Protein AF-A0A9D7HG81-F1 (afdb_monomer_lite)

Structure (mmCIF, N/CA/C/O backbone):
data_AF-A0A9D7HG81-F1
#
_entry.id   AF-A0A9D7HG81-F1
#
loop_
_atom_site.group_PDB
_atom_site.id
_atom_site.type_symbol
_atom_site.label_atom_id
_atom_site.label_alt_id
_atom_site.label_comp_id
_atom_site.label_asym_id
_atom_site.label_entity_id
_atom_site.label_seq_id
_atom_site.pdbx_PDB_ins_code
_atom_site.Cartn_x
_atom_site.Cartn_y
_atom_site.Cartn_z
_atom_site.occupancy
_atom_site.B_iso_or_equiv
_atom_site.auth_seq_id
_atom_site.auth_comp_id
_atom_site.auth_asym_id
_atom_site.auth_atom_id
_atom_site.pdbx_PDB_model_num
ATOM 1 N N . MET A 1 1 ? -23.034 -18.920 -7.089 1.00 38.69 1 MET A N 1
ATOM 2 C CA . MET A 1 1 ? -21.845 -18.873 -6.208 1.00 38.69 1 MET A CA 1
ATOM 3 C C . MET A 1 1 ? -20.608 -18.620 -7.068 1.00 38.69 1 MET A C 1
ATOM 5 O O . MET A 1 1 ? -19.950 -19.566 -7.469 1.00 38.69 1 MET A O 1
ATOM 9 N N . GLN A 1 2 ? -20.330 -17.368 -7.435 1.00 33.53 2 GLN A N 1
ATOM 10 C CA . GLN A 1 2 ? -19.135 -17.013 -8.210 1.00 33.53 2 GLN A CA 1
ATOM 11 C C . GLN A 1 2 ? -18.187 -16.254 -7.284 1.00 33.53 2 GLN A C 1
ATOM 13 O O . GLN A 1 2 ? -18.481 -15.141 -6.859 1.00 33.53 2 GLN A O 1
ATOM 18 N N . ARG A 1 3 ? -17.082 -16.905 -6.911 1.00 39.06 3 ARG A N 1
ATOM 19 C CA . ARG A 1 3 ? -15.923 -16.252 -6.301 1.00 39.06 3 ARG A CA 1
ATOM 20 C C . ARG A 1 3 ? -15.266 -15.424 -7.404 1.00 39.06 3 ARG A C 1
ATOM 22 O O . ARG A 1 3 ? -14.526 -15.970 -8.214 1.00 39.06 3 ARG A O 1
ATOM 29 N N . THR A 1 4 ? -15.607 -14.145 -7.492 1.00 39.78 4 THR A N 1
ATOM 30 C CA . THR A 1 4 ? -14.974 -13.207 -8.420 1.00 39.78 4 THR A CA 1
ATOM 31 C C . THR A 1 4 ? -13.504 -13.069 -8.036 1.00 39.78 4 THR A C 1
ATOM 33 O O . THR A 1 4 ? -13.177 -12.563 -6.964 1.00 39.78 4 THR A O 1
ATOM 36 N N . ALA A 1 5 ? -12.618 -13.567 -8.898 1.00 45.09 5 ALA A N 1
ATOM 37 C CA . ALA A 1 5 ? -11.212 -13.186 -8.889 1.00 45.09 5 ALA A CA 1
ATOM 38 C C . ALA A 1 5 ? -11.119 -11.647 -8.919 1.00 45.09 5 ALA A C 1
ATOM 40 O O . ALA A 1 5 ? -11.963 -11.025 -9.578 1.00 45.09 5 ALA A O 1
ATOM 41 N N . PRO A 1 6 ? -10.158 -11.019 -8.213 1.00 48.38 6 PRO A N 1
ATOM 42 C CA . PRO A 1 6 ? -9.986 -9.575 -8.291 1.00 48.38 6 PRO A CA 1
ATOM 43 C C . PRO A 1 6 ? -9.750 -9.220 -9.760 1.00 48.38 6 PRO A C 1
ATOM 45 O O . PRO A 1 6 ? -8.833 -9.732 -10.400 1.00 48.38 6 PRO A O 1
ATOM 48 N N . SER A 1 7 ? -10.674 -8.442 -10.318 1.00 48.50 7 SER A N 1
ATOM 49 C CA . SER A 1 7 ? -10.686 -8.039 -11.718 1.00 48.50 7 SER A CA 1
ATOM 50 C C . SER A 1 7 ? -9.336 -7.449 -12.099 1.00 48.50 7 SER A C 1
ATOM 52 O O . SER A 1 7 ? -8.848 -6.559 -11.405 1.0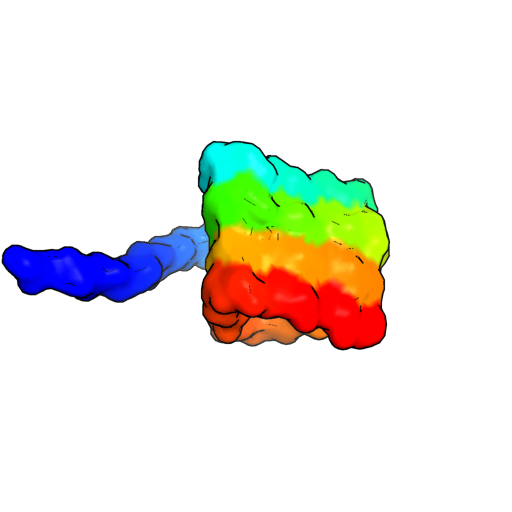0 48.50 7 SER A O 1
ATOM 54 N N . ILE A 1 8 ? -8.771 -7.934 -13.206 1.00 49.44 8 ILE A N 1
ATOM 55 C CA . ILE A 1 8 ? -7.570 -7.390 -13.837 1.00 49.44 8 ILE A CA 1
ATOM 56 C C . ILE A 1 8 ? -7.663 -5.855 -13.862 1.00 49.44 8 ILE A C 1
ATOM 58 O O . ILE A 1 8 ? -8.576 -5.276 -14.456 1.00 49.44 8 ILE A O 1
ATOM 62 N N . VAL A 1 9 ? -6.766 -5.188 -13.139 1.00 56.84 9 VAL A N 1
ATOM 63 C CA . VAL A 1 9 ? -6.690 -3.727 -13.152 1.00 56.84 9 VAL A CA 1
ATOM 64 C C . VAL A 1 9 ? -6.145 -3.333 -14.531 1.00 56.84 9 VAL A C 1
ATOM 66 O O . VAL A 1 9 ? -5.148 -3.912 -14.971 1.00 56.84 9 VAL A O 1
ATOM 69 N N . PRO A 1 10 ? -6.775 -2.405 -15.273 1.00 53.25 10 PRO A N 1
ATOM 70 C CA . PRO A 1 10 ? -6.180 -1.896 -16.504 1.00 53.25 10 PRO A CA 1
ATOM 71 C C . PRO A 1 10 ? -4.809 -1.288 -16.177 1.00 53.25 10 PRO A C 1
ATOM 73 O O . PRO A 1 10 ? -4.721 -0.523 -15.220 1.00 53.25 10 PRO A O 1
ATOM 76 N N . ARG A 1 11 ? -3.771 -1.577 -16.982 1.00 57.31 11 ARG A N 1
ATOM 77 C CA . ARG A 1 11 ? -2.349 -1.204 -16.753 1.00 57.31 11 ARG A CA 1
ATOM 78 C C . ARG A 1 11 ? -2.067 0.278 -16.442 1.00 57.31 11 ARG A C 1
ATOM 80 O O . ARG A 1 11 ? -0.934 0.614 -16.141 1.00 57.31 11 ARG A O 1
ATOM 87 N N . ILE A 1 12 ? -3.044 1.176 -16.580 1.00 60.75 12 ILE A N 1
ATOM 88 C CA . ILE A 1 12 ? -2.876 2.619 -16.374 1.00 60.75 12 ILE A CA 1
ATOM 89 C C . ILE A 1 12 ? -4.090 3.204 -15.637 1.00 60.75 12 ILE A C 1
ATOM 91 O O . ILE A 1 12 ? -4.785 4.082 -16.149 1.00 60.75 12 ILE A O 1
ATOM 95 N N . LYS A 1 13 ? -4.421 2.684 -14.450 1.00 75.44 13 LYS A N 1
ATOM 96 C CA . LYS A 1 13 ? -5.503 3.250 -13.630 1.00 75.44 13 LYS A CA 1
ATOM 97 C C . LYS A 1 13 ? -5.185 3.180 -12.142 1.00 75.44 13 LYS A C 1
ATOM 99 O O . LYS A 1 13 ? -4.743 2.152 -11.648 1.00 75.44 13 LYS A O 1
ATOM 104 N N . VAL A 1 14 ? -5.478 4.270 -11.435 1.00 85.19 14 VAL A N 1
ATOM 105 C CA . VAL A 1 14 ? -5.577 4.280 -9.972 1.00 85.19 14 VAL A CA 1
ATOM 106 C C . VAL A 1 14 ? -7.029 3.999 -9.594 1.00 85.19 14 VAL A C 1
ATOM 108 O O . VAL A 1 14 ? -7.943 4.687 -10.059 1.00 85.19 14 VAL A O 1
ATOM 111 N N . VAL A 1 15 ? -7.253 2.971 -8.780 1.00 87.62 15 VAL A N 1
ATOM 112 C CA . VAL A 1 15 ? -8.576 2.586 -8.275 1.00 87.62 15 VAL A CA 1
ATOM 113 C C . VAL A 1 15 ? -8.578 2.728 -6.764 1.00 87.62 15 VAL A C 1
ATOM 115 O O . VAL A 1 15 ? -7.860 2.007 -6.080 1.00 87.62 15 VAL A O 1
ATOM 118 N N . LEU A 1 16 ? -9.403 3.638 -6.251 1.00 89.62 16 LEU A N 1
ATOM 119 C CA . LEU A 1 16 ? -9.634 3.812 -4.820 1.00 89.62 16 LEU A CA 1
ATOM 120 C C . LEU A 1 16 ? -11.055 3.366 -4.501 1.00 89.62 16 LEU A C 1
ATOM 122 O O . LEU A 1 16 ? -12.023 3.933 -5.012 1.00 89.62 16 LEU A O 1
ATOM 126 N N . GLU A 1 17 ? -11.187 2.336 -3.677 1.00 92.56 17 GLU A N 1
ATOM 127 C CA . GLU A 1 17 ? -12.489 1.928 -3.163 1.00 92.56 17 GLU A CA 1
ATOM 128 C C . GLU A 1 17 ? -12.965 2.862 -2.040 1.00 92.56 17 GLU A C 1
ATOM 130 O O . GLU A 1 17 ? -12.226 3.694 -1.512 1.00 92.56 17 GLU A O 1
ATOM 135 N N . ALA A 1 18 ? -14.235 2.732 -1.658 1.00 93.81 18 ALA A N 1
ATOM 136 C CA . ALA A 1 18 ? -14.835 3.578 -0.632 1.00 93.81 18 ALA A CA 1
ATOM 137 C C . ALA A 1 18 ? -14.022 3.569 0.679 1.00 93.81 18 ALA A C 1
ATOM 139 O O . ALA A 1 18 ? -13.685 2.513 1.215 1.00 93.81 18 ALA A O 1
ATOM 140 N N . GLY A 1 19 ? -13.729 4.759 1.207 1.00 90.38 19 GLY A N 1
ATOM 141 C CA . GLY A 1 19 ? -12.975 4.921 2.451 1.00 90.38 19 GLY A CA 1
ATOM 142 C C . GLY A 1 19 ? -11.479 4.605 2.352 1.00 90.38 19 GLY A C 1
ATOM 143 O O . GLY A 1 19 ? -10.821 4.570 3.390 1.00 90.38 19 GLY A O 1
ATOM 144 N N . ALA A 1 20 ? -10.937 4.367 1.152 1.00 91.38 20 ALA A N 1
ATOM 145 C CA . ALA A 1 20 ? -9.495 4.300 0.943 1.00 91.38 20 ALA A CA 1
ATOM 146 C C . ALA A 1 20 ? -8.852 5.682 1.149 1.00 91.38 20 ALA A C 1
ATOM 148 O O . ALA A 1 20 ? -9.379 6.694 0.685 1.00 91.38 20 ALA A O 1
ATOM 149 N N . ASN A 1 21 ? -7.707 5.718 1.827 1.00 88.31 21 ASN A N 1
ATOM 150 C CA . ASN A 1 21 ? -6.939 6.935 2.086 1.00 88.31 21 ASN A CA 1
ATOM 151 C C . ASN A 1 21 ? -5.502 6.744 1.605 1.00 88.31 21 ASN A C 1
ATOM 153 O O . ASN A 1 21 ? -4.881 5.733 1.932 1.00 88.31 21 ASN A O 1
ATOM 157 N N . ILE A 1 22 ? -4.970 7.715 0.858 1.00 85.69 22 ILE A N 1
ATOM 158 C CA . ILE A 1 22 ? -3.580 7.707 0.395 1.00 85.69 22 ILE A CA 1
ATOM 159 C C . ILE A 1 22 ? -2.874 8.984 0.846 1.00 85.69 22 ILE A C 1
ATOM 161 O O . ILE A 1 22 ? -3.331 10.093 0.574 1.00 85.69 22 ILE A O 1
ATOM 165 N N . GLY A 1 23 ? -1.755 8.808 1.546 1.00 78.31 23 GLY A N 1
ATOM 166 C CA . GLY A 1 23 ? -0.855 9.869 1.969 1.00 78.31 23 GLY A CA 1
ATOM 167 C C . GLY A 1 23 ? -0.108 10.504 0.795 1.00 78.31 23 GLY A C 1
ATOM 168 O O . GLY A 1 23 ? 0.057 9.920 -0.274 1.00 78.31 23 GLY A O 1
ATOM 169 N N . HIS A 1 24 ? 0.366 11.729 1.001 1.00 63.16 24 HIS A N 1
ATOM 170 C CA . HIS A 1 24 ? 1.098 12.487 -0.013 1.00 63.16 24 HIS A CA 1
ATOM 171 C C . HIS A 1 24 ? 2.373 11.739 -0.460 1.00 63.16 24 HIS A C 1
ATOM 173 O O . HIS A 1 24 ? 3.151 11.297 0.385 1.00 63.16 24 HIS A O 1
ATOM 179 N N . GLY A 1 25 ? 2.592 11.611 -1.776 1.00 59.91 25 GLY A N 1
ATOM 180 C CA . GLY A 1 25 ? 3.813 11.024 -2.360 1.00 59.91 25 GLY A CA 1
ATOM 181 C C . GLY A 1 25 ? 3.758 9.534 -2.731 1.00 59.91 25 GLY A C 1
ATOM 182 O O . GLY A 1 25 ? 4.760 8.997 -3.191 1.00 59.91 25 GLY A O 1
ATOM 183 N N . ALA A 1 26 ? 2.611 8.870 -2.571 1.00 60.62 26 ALA A N 1
ATOM 184 C CA . ALA A 1 26 ? 2.470 7.422 -2.729 1.00 60.62 26 ALA A CA 1
ATOM 185 C C . ALA A 1 26 ? 1.766 7.016 -4.038 1.00 60.62 26 ALA A C 1
ATOM 187 O O . ALA A 1 26 ? 0.687 6.435 -3.967 1.00 60.62 26 ALA A O 1
ATOM 188 N N . LEU A 1 27 ? 2.266 7.362 -5.235 1.00 62.50 27 LEU A N 1
ATOM 189 C CA . LEU A 1 27 ? 1.481 7.093 -6.456 1.00 62.50 27 LEU A CA 1
ATOM 190 C C . LEU A 1 27 ? 2.273 6.619 -7.686 1.00 62.50 27 LEU A C 1
ATOM 192 O O . LEU A 1 27 ? 3.007 7.384 -8.306 1.00 62.50 27 LEU A O 1
ATOM 196 N N . SER A 1 28 ? 1.968 5.372 -8.066 1.00 67.50 28 SER A N 1
ATOM 197 C CA . SER A 1 28 ? 1.985 4.813 -9.425 1.00 67.50 28 SER A CA 1
ATOM 198 C C . SER A 1 28 ? 0.606 4.182 -9.726 1.00 67.50 28 SER A C 1
ATOM 200 O O . SER A 1 28 ? -0.373 4.478 -9.034 1.00 67.50 28 SER A O 1
ATOM 202 N N . THR A 1 29 ? 0.471 3.330 -10.748 1.00 76.12 29 THR A N 1
ATOM 203 C CA . THR A 1 29 ? -0.801 2.652 -11.086 1.00 76.12 29 THR A CA 1
ATOM 204 C C . THR A 1 29 ? -1.162 1.580 -10.047 1.00 76.12 29 THR A C 1
ATOM 206 O O . THR A 1 29 ? -0.453 0.591 -9.907 1.00 76.12 29 THR A O 1
ATOM 209 N N . VAL A 1 30 ? -2.242 1.759 -9.274 1.00 83.75 30 VAL A N 1
ATOM 210 C CA . VAL A 1 30 ? -2.542 0.894 -8.110 1.00 83.75 30 VAL A CA 1
ATOM 211 C C . VAL A 1 30 ? -4.038 0.683 -7.875 1.00 83.75 30 VAL A C 1
ATOM 213 O O . VAL A 1 30 ? -4.859 1.547 -8.191 1.00 83.75 30 VAL A O 1
ATOM 216 N N . HIS A 1 31 ? -4.400 -0.439 -7.251 1.00 90.00 31 HIS A N 1
ATOM 217 C CA . HIS A 1 31 ? -5.741 -0.689 -6.710 1.00 90.00 31 HIS A CA 1
ATOM 218 C C . HIS A 1 31 ? -5.680 -0.737 -5.186 1.00 90.00 31 HIS A C 1
ATOM 220 O O . HIS A 1 31 ? -5.051 -1.615 -4.602 1.00 90.00 31 HIS A O 1
ATOM 226 N N . VAL A 1 32 ? -6.359 0.209 -4.546 1.00 90.81 32 VAL A N 1
ATOM 227 C CA . VAL A 1 32 ? -6.472 0.320 -3.095 1.00 90.81 32 VAL A CA 1
ATOM 228 C C . VAL A 1 32 ? -7.877 -0.074 -2.649 1.00 90.81 32 VAL A C 1
ATOM 230 O O . VAL A 1 32 ? -8.863 0.587 -2.989 1.00 90.81 32 VAL A O 1
ATOM 233 N N . GLY A 1 33 ? -7.955 -1.172 -1.898 1.00 90.50 33 GLY A N 1
ATOM 234 C CA . GLY A 1 33 ? -9.197 -1.740 -1.392 1.00 90.50 33 GLY A CA 1
ATOM 235 C C . GLY A 1 33 ? -9.908 -0.865 -0.359 1.00 90.50 33 GLY A C 1
ATOM 236 O O . GLY A 1 33 ? -9.362 0.100 0.184 1.00 90.50 33 GLY A O 1
ATOM 237 N N . ARG A 1 34 ? -11.167 -1.212 -0.082 1.00 92.94 34 ARG A N 1
ATOM 238 C CA . ARG A 1 34 ? -12.040 -0.503 0.861 1.00 92.94 34 ARG A CA 1
ATOM 239 C C . ARG A 1 34 ? -11.376 -0.334 2.227 1.00 92.94 34 ARG A C 1
ATOM 241 O O . ARG A 1 34 ? -10.772 -1.272 2.737 1.00 92.94 34 ARG A O 1
ATOM 248 N N . ASN A 1 35 ? -11.529 0.854 2.815 1.00 93.44 35 ASN A N 1
ATOM 249 C CA . ASN A 1 35 ? -10.982 1.208 4.133 1.00 93.44 35 ASN A CA 1
ATOM 250 C C . ASN A 1 35 ? -9.459 0.999 4.288 1.00 93.44 35 ASN A C 1
ATOM 252 O O . ASN A 1 35 ? -8.951 1.007 5.407 1.00 93.44 35 ASN A O 1
ATOM 256 N N . CYS A 1 36 ? -8.718 0.842 3.186 1.00 92.75 36 CYS A N 1
ATOM 257 C CA . CYS A 1 36 ? -7.267 0.752 3.225 1.00 92.75 36 CYS A CA 1
ATOM 258 C C . CYS A 1 36 ? -6.651 2.129 3.509 1.00 92.75 36 CYS A C 1
ATOM 260 O O . CYS A 1 36 ? -7.059 3.139 2.928 1.00 92.75 36 CYS A O 1
ATOM 262 N N . LEU A 1 37 ? -5.651 2.166 4.387 1.00 92.88 37 LEU A N 1
ATOM 263 C CA . LEU A 1 37 ? -4.916 3.375 4.749 1.00 92.88 37 LEU A CA 1
ATOM 264 C C . LEU A 1 37 ? -3.474 3.238 4.273 1.00 92.88 37 LEU A C 1
ATOM 266 O O . LEU A 1 37 ? -2.718 2.429 4.800 1.00 92.88 37 LEU A O 1
ATOM 270 N N . VAL A 1 38 ? -3.090 4.041 3.289 1.00 91.62 38 VAL A N 1
ATOM 271 C CA . VAL A 1 38 ? -1.709 4.179 2.825 1.00 91.62 38 VAL A CA 1
ATOM 272 C C . VAL A 1 38 ? -1.143 5.460 3.433 1.00 91.62 38 VAL A C 1
ATOM 274 O O . VAL A 1 38 ? -1.570 6.560 3.103 1.00 91.62 38 VAL A O 1
ATOM 277 N N . GLY A 1 39 ? -0.221 5.316 4.374 1.00 87.38 39 GLY A N 1
ATOM 278 C CA . GLY A 1 39 ? 0.434 6.388 5.108 1.00 87.38 39 GLY A CA 1
ATOM 279 C C . GLY A 1 39 ? 1.471 7.146 4.279 1.00 87.38 39 GLY A C 1
ATOM 280 O O . GLY A 1 39 ? 1.915 6.702 3.221 1.00 87.38 39 GLY A O 1
ATOM 281 N N . MET A 1 40 ? 1.861 8.314 4.793 1.00 76.12 40 MET A N 1
ATOM 282 C CA . MET A 1 40 ? 2.874 9.185 4.195 1.00 76.12 40 MET A CA 1
ATOM 283 C C . MET A 1 40 ? 4.214 8.437 4.042 1.00 76.12 40 MET A C 1
ATOM 285 O O . MET A 1 40 ? 4.594 7.656 4.915 1.00 76.12 40 MET A O 1
ATOM 289 N N . ASN A 1 41 ? 4.898 8.661 2.916 1.00 79.19 41 ASN A N 1
ATOM 290 C CA . ASN A 1 41 ? 6.166 8.028 2.515 1.00 79.19 41 ASN A CA 1
ATOM 291 C C . ASN A 1 41 ? 6.107 6.530 2.149 1.00 79.19 41 ASN A C 1
ATOM 293 O O . ASN A 1 41 ? 7.157 5.915 1.978 1.00 79.19 41 ASN A O 1
ATOM 297 N N . ALA A 1 42 ? 4.925 5.928 1.991 1.00 88.31 42 ALA A N 1
ATOM 298 C CA . ALA A 1 42 ? 4.827 4.636 1.314 1.00 88.31 42 ALA A CA 1
ATOM 299 C C . ALA A 1 42 ? 5.013 4.814 -0.205 1.00 88.31 42 ALA A C 1
ATOM 301 O O . ALA A 1 42 ? 4.480 5.755 -0.789 1.00 88.31 42 ALA A O 1
ATOM 302 N N . VAL A 1 43 ? 5.734 3.902 -0.857 1.00 87.81 43 VAL A N 1
ATOM 303 C CA . VAL A 1 43 ? 5.933 3.894 -2.316 1.00 87.81 43 VAL A CA 1
ATOM 304 C C . VAL A 1 43 ? 5.331 2.616 -2.877 1.00 87.81 43 VAL A C 1
ATOM 306 O O . VAL A 1 43 ? 5.762 1.519 -2.534 1.00 87.81 43 VAL A O 1
ATOM 309 N N . LEU A 1 44 ? 4.324 2.757 -3.736 1.00 89.12 44 LEU A N 1
ATOM 310 C CA . LEU A 1 44 ? 3.651 1.642 -4.386 1.00 89.12 44 LEU A CA 1
ATOM 311 C C . LEU A 1 44 ? 4.002 1.675 -5.870 1.00 89.12 44 LEU A C 1
ATOM 313 O O . LEU A 1 44 ? 3.710 2.659 -6.551 1.00 89.12 44 LEU A O 1
ATOM 317 N N . MET A 1 45 ? 4.634 0.611 -6.353 1.00 88.88 45 MET A N 1
ATOM 318 C CA . MET A 1 45 ? 4.960 0.458 -7.769 1.00 88.88 45 MET A CA 1
ATOM 319 C C . MET A 1 45 ? 3.727 0.024 -8.584 1.00 88.88 45 MET A C 1
ATOM 321 O O . MET A 1 45 ? 2.642 -0.184 -8.040 1.00 88.88 45 MET A O 1
ATOM 325 N N . ASP A 1 46 ? 3.885 -0.090 -9.903 1.00 87.94 46 ASP A N 1
ATOM 326 C CA . ASP A 1 46 ? 2.784 -0.398 -10.820 1.00 87.94 46 ASP A CA 1
ATOM 327 C C . ASP A 1 46 ? 2.074 -1.724 -10.524 1.00 87.94 46 ASP A C 1
ATOM 329 O O . ASP A 1 46 ? 2.689 -2.719 -10.146 1.00 87.94 46 ASP A O 1
ATOM 333 N N . ASN A 1 47 ? 0.761 -1.729 -10.744 1.00 86.50 47 ASN A N 1
ATOM 334 C CA . ASN A 1 47 ? -0.160 -2.851 -10.557 1.00 86.50 47 ASN A CA 1
ATOM 335 C C . ASN A 1 47 ? -0.178 -3.455 -9.141 1.00 86.50 47 ASN A C 1
ATOM 337 O O . ASN A 1 47 ? -0.567 -4.612 -8.974 1.00 86.50 47 ASN A O 1
ATOM 341 N N . VAL A 1 48 ? 0.202 -2.696 -8.109 1.00 90.25 48 VAL A N 1
ATOM 342 C CA . VAL A 1 48 ? 0.004 -3.138 -6.721 1.00 90.25 48 VAL A CA 1
ATOM 343 C C . VAL A 1 48 ? -1.493 -3.222 -6.412 1.00 90.2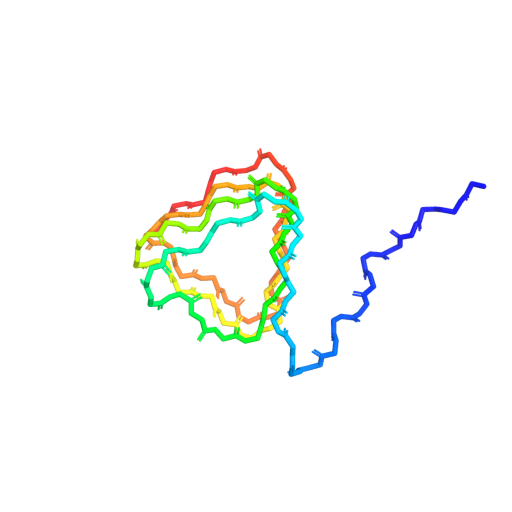5 48 VAL A C 1
ATOM 345 O O . VAL A 1 48 ? -2.243 -2.270 -6.650 1.00 90.25 48 VAL A O 1
ATOM 348 N N . VAL A 1 49 ? -1.920 -4.350 -5.839 1.00 91.62 49 VAL A N 1
ATOM 349 C CA . VAL A 1 49 ? -3.296 -4.581 -5.378 1.00 91.62 49 VAL A CA 1
ATOM 350 C C . VAL A 1 49 ? -3.304 -4.733 -3.864 1.00 91.62 49 VAL A C 1
ATOM 352 O O . 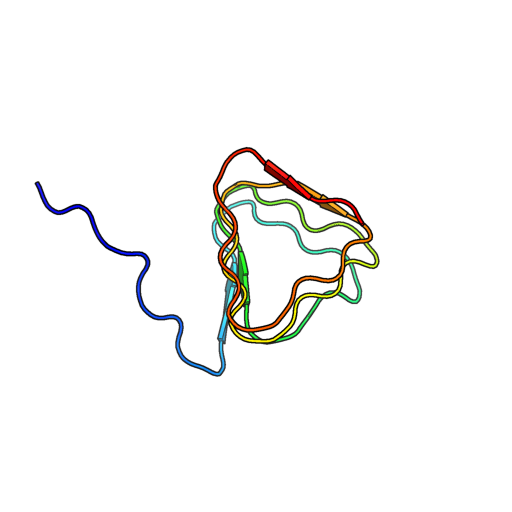VAL A 1 49 ? -2.723 -5.669 -3.314 1.00 91.62 49 VAL A O 1
ATOM 355 N N . LEU A 1 50 ? -3.998 -3.825 -3.188 1.00 92.19 50 LEU A N 1
ATOM 356 C CA . LEU A 1 50 ? -4.174 -3.832 -1.744 1.00 92.19 50 LEU A CA 1
ATOM 357 C C . LEU A 1 50 ? -5.590 -4.252 -1.370 1.00 92.19 50 LEU A C 1
ATOM 359 O O . LEU A 1 50 ? -6.572 -3.685 -1.848 1.00 92.19 50 LEU A O 1
ATOM 363 N N . GLY A 1 51 ? -5.699 -5.200 -0.444 1.00 91.81 51 GLY A N 1
ATOM 364 C CA . GLY A 1 51 ? -6.918 -5.394 0.328 1.00 91.81 51 GLY A CA 1
ATOM 365 C C . GLY A 1 51 ? -7.172 -4.252 1.323 1.00 91.81 51 GLY A C 1
ATOM 366 O O . GLY A 1 51 ? -6.487 -3.239 1.346 1.00 91.81 51 GLY A O 1
ATOM 367 N N . GLU A 1 52 ? -8.156 -4.433 2.199 1.00 94.81 52 GLU A N 1
ATOM 368 C CA . GLU A 1 52 ? -8.356 -3.611 3.398 1.00 94.81 52 GLU A CA 1
ATOM 369 C C . GLU A 1 52 ? -7.144 -3.763 4.337 1.00 94.81 52 GLU A C 1
ATOM 371 O O . GLU A 1 52 ? -7.098 -4.684 5.155 1.00 94.81 52 GLU A O 1
ATOM 376 N N . CYS A 1 53 ? -6.115 -2.934 4.173 1.00 93.81 53 CYS A N 1
ATOM 377 C CA . CYS A 1 53 ? -4.874 -3.005 4.944 1.00 93.81 53 CYS A CA 1
ATOM 378 C C . CYS A 1 53 ? -4.363 -1.621 5.359 1.00 93.81 53 CYS A C 1
ATOM 380 O O . CYS A 1 53 ? -4.867 -0.590 4.919 1.00 93.81 53 CYS A O 1
ATOM 382 N N . ILE A 1 54 ? -3.352 -1.606 6.225 1.00 93.88 54 ILE A N 1
ATOM 383 C CA . ILE A 1 54 ? -2.633 -0.391 6.614 1.00 93.88 54 ILE A CA 1
ATOM 384 C C . ILE A 1 54 ? -1.210 -0.507 6.073 1.00 93.88 54 ILE A C 1
ATOM 386 O O . ILE A 1 54 ? -0.514 -1.466 6.399 1.00 93.88 54 ILE A O 1
ATO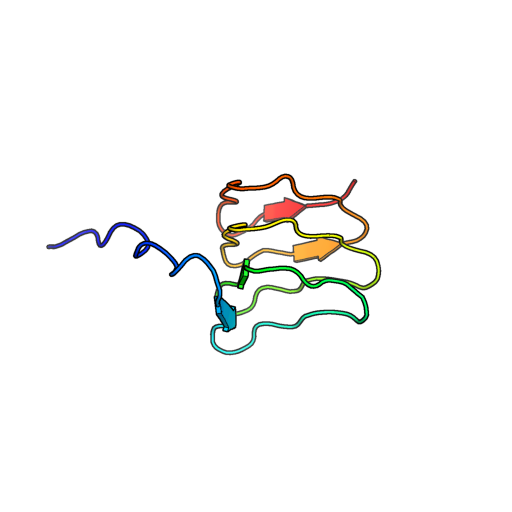M 390 N N . VAL A 1 55 ? -0.778 0.454 5.262 1.00 93.38 55 VAL A N 1
ATOM 391 C CA . VAL A 1 55 ? 0.569 0.529 4.680 1.00 93.38 55 VAL A CA 1
ATOM 392 C C . VAL A 1 55 ? 1.234 1.795 5.195 1.00 93.38 55 VAL A C 1
ATOM 394 O O . VAL A 1 55 ? 0.652 2.859 5.055 1.00 93.38 55 VAL A O 1
ATOM 397 N N . ALA A 1 56 ? 2.428 1.735 5.773 1.00 91.12 56 ALA A N 1
ATOM 398 C CA . ALA A 1 56 ? 3.145 2.936 6.212 1.00 91.12 56 ALA A CA 1
ATOM 399 C C . ALA A 1 56 ? 4.654 2.757 6.056 1.00 91.12 56 ALA A C 1
ATOM 401 O O . ALA A 1 56 ? 5.169 1.687 6.370 1.00 91.12 56 ALA A O 1
ATOM 402 N N . LEU A 1 57 ? 5.345 3.796 5.568 1.00 88.88 57 LEU A N 1
ATOM 403 C CA . LEU A 1 57 ? 6.801 3.822 5.328 1.00 88.88 57 LEU A CA 1
ATOM 404 C C . LEU A 1 57 ? 7.338 2.745 4.357 1.00 88.88 57 LEU A C 1
ATOM 406 O O . LEU A 1 57 ? 8.522 2.723 4.065 1.00 88.88 57 LEU A O 1
ATOM 410 N N . ALA A 1 58 ? 6.476 1.897 3.791 1.00 90.94 58 ALA A N 1
ATOM 411 C CA . ALA A 1 58 ? 6.886 0.723 3.033 1.00 90.94 58 ALA A CA 1
ATOM 412 C C . ALA A 1 58 ? 7.053 0.978 1.525 1.00 90.94 58 ALA A C 1
ATOM 414 O O . ALA A 1 58 ? 6.284 1.718 0.910 1.00 90.94 58 ALA A O 1
ATOM 415 N N . PHE A 1 59 ? 7.995 0.256 0.915 1.00 91.19 59 PHE A N 1
ATOM 416 C CA . PHE A 1 59 ? 8.101 0.085 -0.535 1.00 91.19 59 PHE A CA 1
ATOM 417 C C . PHE A 1 59 ? 7.421 -1.223 -0.968 1.00 91.19 59 PHE A C 1
ATOM 419 O O . PHE A 1 59 ? 7.815 -2.304 -0.520 1.00 91.19 59 PHE A O 1
ATOM 426 N N . LEU A 1 60 ? 6.410 -1.133 -1.834 1.00 91.69 60 LEU A N 1
ATOM 427 C CA . LEU A 1 60 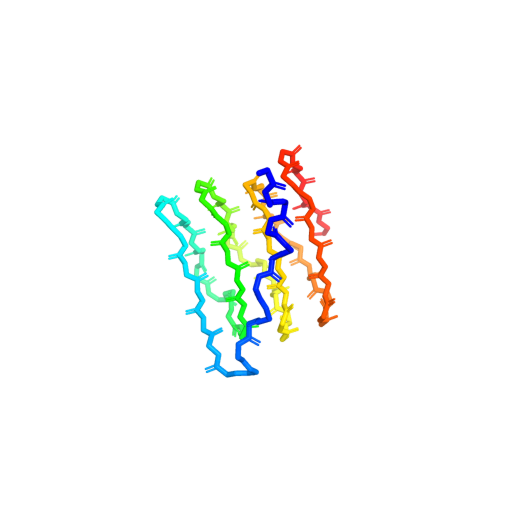? 5.677 -2.276 -2.377 1.00 91.69 60 LEU A CA 1
ATOM 428 C C . LEU A 1 60 ? 6.083 -2.500 -3.842 1.00 91.69 60 LEU A C 1
ATOM 430 O O . LEU A 1 60 ? 5.903 -1.596 -4.663 1.00 91.69 60 LEU A O 1
ATOM 434 N N . PRO A 1 61 ? 6.625 -3.684 -4.184 1.00 90.75 61 PRO A N 1
ATOM 435 C CA . PRO A 1 61 ? 7.122 -3.971 -5.525 1.00 90.75 61 PRO A CA 1
ATOM 436 C C . PRO A 1 61 ? 5.987 -4.074 -6.547 1.00 90.75 61 PRO A C 1
ATOM 438 O O . PRO A 1 61 ? 4.834 -4.323 -6.186 1.00 90.75 61 PRO A O 1
ATOM 441 N N . ALA A 1 62 ? 6.335 -3.908 -7.826 1.00 90.38 62 ALA A N 1
ATOM 442 C CA . ALA A 1 62 ? 5.377 -3.974 -8.924 1.00 90.38 62 ALA A CA 1
ATOM 443 C C . ALA A 1 62 ? 4.680 -5.343 -8.975 1.00 90.38 62 ALA A C 1
ATOM 445 O O . ALA A 1 62 ? 5.252 -6.352 -8.554 1.00 90.38 62 ALA A O 1
ATOM 446 N N . ASP A 1 63 ? 3.443 -5.355 -9.470 1.00 88.38 63 ASP A N 1
ATOM 447 C CA . ASP A 1 63 ? 2.601 -6.544 -9.653 1.00 88.38 63 ASP A CA 1
ATOM 448 C C . ASP A 1 63 ? 2.345 -7.353 -8.358 1.00 88.38 63 ASP A C 1
ATOM 450 O O . ASP A 1 63 ? 1.983 -8.531 -8.404 1.00 88.38 63 ASP A O 1
ATOM 454 N N . SER A 1 64 ? 2.526 -6.741 -7.179 1.00 91.31 64 SER A N 1
ATOM 455 C CA . SER A 1 64 ? 2.317 -7.414 -5.891 1.00 91.31 64 SER A CA 1
ATOM 456 C C . SER A 1 64 ? 0.875 -7.320 -5.387 1.00 91.31 64 SER A C 1
ATOM 458 O O . SER A 1 64 ? 0.208 -6.292 -5.508 1.00 91.31 64 SER A O 1
ATOM 460 N N . ILE A 1 65 ? 0.396 -8.409 -4.778 1.00 92.38 65 ILE A N 1
ATOM 461 C CA . ILE A 1 65 ? -0.955 -8.518 -4.215 1.00 92.38 65 ILE A CA 1
ATOM 462 C C . ILE A 1 65 ? -0.845 -8.714 -2.706 1.00 92.38 65 ILE A C 1
ATOM 464 O O . ILE A 1 65 ? -0.196 -9.651 -2.239 1.00 92.38 65 ILE A O 1
ATOM 468 N N . TRP A 1 66 ? -1.520 -7.855 -1.948 1.00 93.38 66 TRP A N 1
ATOM 469 C CA . TRP A 1 66 ? -1.499 -7.863 -0.491 1.00 93.38 66 TRP A CA 1
ATOM 470 C C . TRP A 1 66 ? -2.886 -8.146 0.073 1.00 93.38 66 TRP A C 1
ATOM 472 O O . TRP A 1 66 ? -3.871 -7.478 -0.246 1.00 93.38 66 TRP A O 1
ATOM 482 N N . GLU A 1 67 ? -2.964 -9.164 0.926 1.00 92.81 67 GLU A N 1
ATOM 483 C CA . GLU A 1 67 ? -4.225 -9.617 1.501 1.00 92.81 67 GLU A CA 1
ATOM 484 C C . GLU A 1 67 ? -4.849 -8.599 2.468 1.00 92.81 67 GLU A C 1
ATOM 486 O O . GLU A 1 67 ? -4.189 -7.732 3.042 1.00 92.81 67 GLU A O 1
ATOM 491 N N . ARG A 1 68 ? -6.156 -8.759 2.702 1.00 94.31 68 ARG A N 1
ATOM 492 C CA . ARG A 1 68 ? -6.906 -7.965 3.685 1.00 94.31 68 ARG A CA 1
ATOM 493 C C . ARG A 1 68 ? -6.416 -8.221 5.114 1.00 94.31 68 ARG A C 1
ATOM 495 O O . ARG A 1 68 ? -5.960 -9.317 5.443 1.00 94.31 68 ARG A O 1
ATOM 502 N N . ARG A 1 69 ? -6.641 -7.237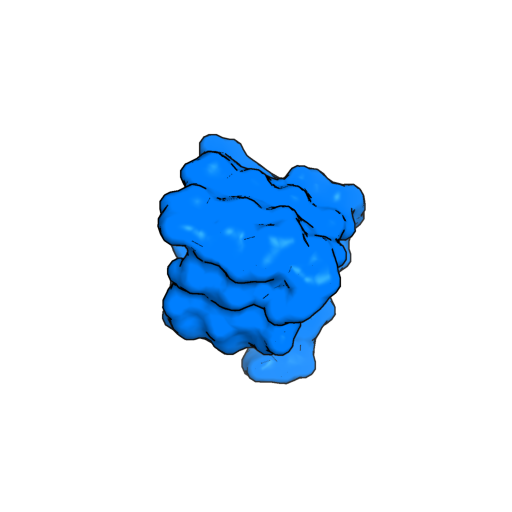 5.988 1.00 92.94 69 ARG A N 1
ATOM 503 C CA . ARG A 1 69 ? -6.331 -7.237 7.428 1.00 92.94 69 ARG A CA 1
ATOM 504 C C . ARG A 1 69 ? -4.846 -7.452 7.719 1.00 92.94 69 ARG A C 1
ATOM 506 O O . ARG A 1 69 ? -4.478 -8.223 8.604 1.00 92.94 69 ARG A O 1
ATOM 513 N N . LYS A 1 70 ? -3.991 -6.778 6.951 1.00 93.62 70 LYS A N 1
ATOM 514 C CA . LYS A 1 70 ? -2.540 -6.745 7.161 1.00 93.62 70 LYS A CA 1
ATOM 515 C C . LYS A 1 70 ? -2.091 -5.344 7.561 1.00 93.62 70 LYS A C 1
ATOM 517 O O . LYS A 1 70 ? -2.688 -4.352 7.148 1.00 93.62 70 LYS A O 1
ATOM 522 N N . VAL A 1 71 ? -1.021 -5.296 8.347 1.00 94.19 71 VAL A N 1
ATOM 523 C CA . VAL A 1 71 ? -0.231 -4.088 8.590 1.00 94.19 71 VAL A CA 1
ATOM 524 C C . VAL A 1 71 ? 1.098 -4.292 7.874 1.00 94.19 71 VAL A C 1
ATOM 526 O O . VAL A 1 71 ? 1.789 -5.277 8.133 1.00 94.19 71 VAL A O 1
ATOM 529 N N . ILE A 1 72 ? 1.414 -3.407 6.935 1.00 93.56 72 ILE A N 1
ATOM 530 C CA . ILE A 1 72 ? 2.587 -3.479 6.067 1.00 93.56 72 ILE A CA 1
ATOM 531 C C . ILE A 1 72 ? 3.465 -2.277 6.396 1.00 93.56 72 ILE A C 1
ATOM 533 O O . ILE A 1 72 ? 3.100 -1.131 6.139 1.00 93.56 72 ILE A O 1
ATOM 537 N N . ILE A 1 73 ? 4.616 -2.562 6.987 1.00 89.50 73 ILE A N 1
ATOM 538 C CA . ILE A 1 73 ? 5.628 -1.581 7.365 1.00 89.50 73 ILE A CA 1
ATOM 539 C C . ILE A 1 73 ? 6.981 -2.083 6.886 1.00 89.50 73 ILE A C 1
ATOM 541 O O . ILE A 1 73 ? 7.239 -3.293 6.927 1.00 89.50 73 ILE A O 1
ATOM 545 N N . ARG A 1 74 ? 7.825 -1.181 6.398 1.00 76.62 74 ARG A N 1
ATOM 546 C CA . ARG A 1 74 ? 9.191 -1.506 6.000 1.00 76.62 74 ARG A CA 1
ATOM 547 C C . ARG A 1 74 ? 10.061 -0.264 5.976 1.00 76.62 74 ARG A C 1
ATOM 549 O O . ARG A 1 74 ? 9.464 0.827 5.941 1.00 76.62 74 ARG A O 1
#

pLDDT: mean 80.79, std 16.97, range [33.53, 94.81]

Sequence (74 aa):
MQRTAPSIVPRIKVVLEAGANIGHGALSTVHVGRNCLVGMNAVLMDNVVLGECIVALAFLPADSIWERRKVIIR

Foldseek 3Di:
DDPDDPPDQPQAAEADDDLEEAAPPADDAEHAEHVEYHYHCEHEYTHEYEYNEYHYNYYHDHVHYYDHPYYHHD

Radius of gyration: 11.5 Å; chains: 1; bounding box: 31×31×25 Å

Secondary structure (DSSP, 8-state):
----PPP---TT--EE-TT-EE-TT--SSEEE-TT-EE-TT-EE-TTEEE-S-EEES-EE-TT-EE-SS-EEE-